Protein AF-A0A482WL40-F1 (afdb_monomer_lite)

Secondary structure (DSSP, 8-state):
-------SS--EEESS-------SS-PPB--B--EEEEEEEEEEEEEEEEEEEEEEEEEEEEEEEEEEEEEEEEEEEEEEEEEEEEEEEEEEEEEEEEESEEEEEEEES-SEE--SSEEE--SS----B--

Foldseek 3Di:
DDDDDPDPDDKPFCPPDDDHDDDDDDDAAAEDEDAECTAEIEGAERYAEYADHYQYAEYYDHYQYAEYEDDEQYAEYEEDEQYAEYEDDEQYAEYHEDYNHEEYHYDYNHNYHDYPDHDYPDDDDPYDYDD

pLDDT: mean 72.48, std 19.53, range [25.72, 94.62]

Radius of gyration: 14.13 Å; chains: 1; bounding box: 32×36×40 Å

Sequence (131 aa):
MTVAAILHDTAVINHENHTVADQDAMPMTTAVADLTNVNHVVDLTNVNHVVDLTNVNHVVDLTNVNHVVDLTNVNHVVDLTNVNHVVDLTNVNHVVDLTNVNHVVDLTNVNHLVVDWINVVPLKSRATRLS

Organism: Laodelphax striatellus (NCBI:txid195883)

Structure (mmCIF, N/CA/C/O backbone):
data_AF-A0A482WL40-F1
#
_entry.id   AF-A0A482WL40-F1
#
loop_
_atom_site.group_PDB
_atom_site.id
_atom_site.type_symbol
_atom_site.label_atom_id
_atom_site.label_alt_id
_atom_site.label_comp_id
_atom_site.label_asym_id
_atom_site.label_entity_id
_atom_site.label_seq_id
_atom_site.pdbx_PDB_ins_code
_atom_site.Cartn_x
_atom_site.Cartn_y
_atom_site.Cartn_z
_atom_site.occupancy
_atom_site.B_iso_or_equiv
_atom_site.auth_seq_id
_atom_site.auth_comp_id
_atom_site.auth_asym_id
_atom_site.auth_atom_id
_atom_site.pdbx_PDB_model_num
ATOM 1 N N . MET A 1 1 ? 3.675 21.813 -7.394 1.00 40.81 1 MET A N 1
ATOM 2 C CA . MET A 1 1 ? 5.127 21.605 -7.207 1.00 40.81 1 MET A CA 1
ATOM 3 C C . MET A 1 1 ? 5.324 20.882 -5.888 1.00 40.81 1 MET A C 1
ATOM 5 O O . MET A 1 1 ? 5.116 21.531 -4.878 1.00 40.81 1 MET A O 1
ATOM 9 N N . THR A 1 2 ? 5.645 19.586 -5.938 1.00 25.72 2 THR A N 1
ATOM 10 C CA . THR A 1 2 ? 6.782 18.925 -5.263 1.00 25.72 2 THR A CA 1
ATOM 11 C C . THR A 1 2 ? 7.071 17.663 -6.086 1.00 25.72 2 THR A C 1
ATOM 13 O O . THR A 1 2 ? 6.146 17.029 -6.585 1.00 25.72 2 THR A O 1
ATOM 16 N N . VAL A 1 3 ? 8.352 17.410 -6.340 1.00 38.28 3 VAL A N 1
ATOM 17 C CA . VAL A 1 3 ? 8.924 16.368 -7.205 1.00 38.28 3 VAL A CA 1
ATOM 18 C C . VAL A 1 3 ? 9.687 15.403 -6.304 1.00 38.28 3 VAL A C 1
ATOM 20 O O . VAL A 1 3 ? 10.477 15.903 -5.511 1.00 38.28 3 VAL A O 1
ATOM 23 N N . ALA A 1 4 ? 9.525 14.087 -6.485 1.00 32.41 4 ALA A N 1
ATOM 24 C CA . ALA A 1 4 ? 10.608 13.088 -6.431 1.00 32.41 4 ALA A CA 1
ATOM 25 C C . ALA A 1 4 ? 10.078 11.670 -6.735 1.00 32.41 4 ALA A C 1
ATOM 27 O O . ALA A 1 4 ? 10.095 10.786 -5.888 1.00 32.41 4 ALA A O 1
ATOM 28 N N . ALA A 1 5 ? 9.639 11.420 -7.969 1.00 39.44 5 ALA A N 1
ATOM 29 C CA . ALA A 1 5 ? 9.464 10.050 -8.437 1.00 39.44 5 ALA A CA 1
ATOM 30 C C . ALA A 1 5 ? 10.812 9.576 -9.013 1.00 39.44 5 ALA A C 1
ATOM 32 O O . ALA A 1 5 ? 11.126 9.864 -10.167 1.00 39.44 5 ALA A O 1
ATOM 33 N N . ILE A 1 6 ? 11.657 8.914 -8.211 1.00 40.03 6 ILE A N 1
ATOM 34 C CA . ILE A 1 6 ? 12.787 8.151 -8.767 1.00 40.03 6 ILE A CA 1
ATOM 35 C C . ILE A 1 6 ? 12.200 6.836 -9.287 1.00 40.03 6 ILE A C 1
ATOM 37 O O . ILE A 1 6 ? 12.207 5.821 -8.597 1.00 40.03 6 ILE A O 1
ATOM 41 N N . LEU A 1 7 ? 11.634 6.875 -10.496 1.00 42.78 7 LEU A N 1
ATOM 42 C CA . LEU A 1 7 ? 11.265 5.670 -11.230 1.00 42.78 7 LEU A CA 1
ATOM 43 C C . LEU A 1 7 ? 12.512 5.119 -11.921 1.00 42.78 7 LEU A C 1
ATOM 45 O O . LEU A 1 7 ? 13.032 5.725 -12.856 1.00 42.78 7 LEU A O 1
ATOM 49 N N . HIS A 1 8 ? 12.941 3.933 -11.509 1.00 37.34 8 HIS A N 1
ATOM 50 C CA . HIS A 1 8 ? 13.416 2.960 -12.483 1.00 37.34 8 HIS A CA 1
ATOM 51 C C . HIS A 1 8 ? 12.259 1.977 -12.674 1.00 37.34 8 HIS A C 1
ATOM 53 O O . HIS A 1 8 ? 12.007 1.170 -11.785 1.00 37.34 8 HIS A O 1
ATOM 59 N N . ASP A 1 9 ? 11.513 2.219 -13.760 1.00 45.69 9 ASP A N 1
ATOM 60 C CA . ASP A 1 9 ? 10.419 1.454 -14.379 1.00 45.69 9 ASP A CA 1
ATOM 61 C C . ASP A 1 9 ? 9.601 0.503 -13.486 1.00 45.69 9 ASP A C 1
ATOM 63 O O . ASP A 1 9 ? 10.121 -0.523 -13.059 1.00 45.69 9 ASP A O 1
ATOM 67 N N . THR A 1 10 ? 8.303 0.813 -13.280 1.00 47.38 10 THR A N 1
ATOM 68 C CA . THR A 1 10 ? 7.169 -0.160 -13.182 1.00 47.38 10 THR A CA 1
ATOM 69 C C . THR A 1 10 ? 5.833 0.430 -12.726 1.00 47.38 10 THR A C 1
ATOM 71 O O . THR A 1 10 ? 4.803 -0.154 -13.024 1.00 47.38 10 THR A O 1
ATOM 74 N N . ALA A 1 11 ? 5.796 1.577 -12.046 1.00 48.47 11 ALA A N 1
ATOM 75 C CA . ALA A 1 11 ? 4.542 2.102 -11.494 1.00 48.47 11 ALA A CA 1
ATOM 76 C C . ALA A 1 11 ? 3.790 3.023 -12.476 1.00 48.47 11 ALA A C 1
ATOM 78 O O . ALA A 1 11 ? 4.322 4.061 -12.881 1.00 48.47 11 ALA A O 1
ATOM 79 N N . VAL A 1 12 ? 2.523 2.719 -12.791 1.00 51.25 12 VAL A N 1
ATOM 80 C CA . VAL A 1 12 ? 1.609 3.699 -13.407 1.00 51.25 12 VAL A CA 1
ATOM 81 C C . VAL A 1 12 ? 1.080 4.599 -12.288 1.00 51.25 12 VAL A C 1
ATOM 83 O O . VAL A 1 12 ? 0.149 4.242 -11.570 1.00 51.25 12 VAL A O 1
ATOM 86 N N . ILE A 1 13 ? 1.696 5.771 -12.113 1.00 54.72 13 ILE A N 1
ATOM 87 C CA . ILE A 1 13 ? 1.228 6.812 -11.183 1.00 54.72 13 ILE A CA 1
ATOM 88 C C . ILE A 1 13 ? 0.627 7.937 -12.026 1.00 54.72 13 ILE A C 1
ATOM 90 O O . ILE A 1 13 ? 1.304 8.870 -12.456 1.00 54.72 13 ILE A O 1
ATOM 94 N N . ASN A 1 14 ? -0.660 7.829 -12.325 1.00 48.81 14 ASN A N 1
ATOM 95 C CA . ASN A 1 14 ? -1.389 8.788 -13.144 1.00 48.81 14 ASN A CA 1
ATOM 96 C C . ASN A 1 14 ? -1.899 9.962 -12.288 1.00 48.81 14 ASN A C 1
ATOM 98 O O . ASN A 1 14 ? -2.851 9.827 -11.516 1.00 48.81 14 ASN A O 1
ATOM 102 N N . HIS A 1 15 ? -1.324 11.155 -12.502 1.00 49.34 15 HIS A N 1
ATOM 103 C CA . HIS A 1 15 ? -2.055 12.414 -12.281 1.00 49.34 15 HIS A CA 1
ATOM 104 C C . HIS A 1 15 ? -2.944 12.719 -13.500 1.00 49.34 15 HIS A C 1
ATOM 106 O O . HIS A 1 15 ? -4.119 13.020 -13.332 1.00 49.34 15 HIS A O 1
ATOM 112 N N . GLU A 1 16 ? -2.386 12.556 -14.696 1.00 41.72 16 GLU A N 1
ATOM 113 C CA . GLU A 1 16 ? -2.978 12.307 -16.010 1.00 41.72 16 GLU A CA 1
ATOM 114 C C . GLU A 1 16 ? -1.783 11.873 -16.885 1.00 41.72 16 GLU A C 1
ATOM 116 O O . GLU A 1 16 ? -0.682 12.403 -16.732 1.00 41.72 16 GLU A O 1
ATOM 121 N N . ASN A 1 17 ? -2.014 10.929 -17.796 1.00 32.94 17 ASN A N 1
ATOM 122 C CA . ASN A 1 17 ? -1.100 10.361 -18.795 1.00 32.94 17 ASN A CA 1
ATOM 123 C C . ASN A 1 17 ? -0.279 9.096 -18.464 1.00 32.94 17 ASN A C 1
ATOM 125 O O . ASN A 1 17 ? 0.277 8.895 -17.391 1.00 32.94 17 ASN A O 1
ATOM 129 N N . HIS A 1 18 ? -0.291 8.248 -19.490 1.00 43.06 18 HIS A N 1
ATOM 130 C CA . HIS A 1 18 ? -0.023 6.818 -19.600 1.00 43.06 18 HIS A CA 1
ATOM 131 C C . HIS A 1 18 ? 1.481 6.498 -19.682 1.00 43.06 18 HIS A C 1
ATOM 133 O O . HIS A 1 18 ? 2.157 7.051 -20.547 1.00 43.06 18 HIS A O 1
ATOM 139 N N . THR A 1 19 ? 1.980 5.531 -18.907 1.00 34.38 19 THR A N 1
ATOM 140 C CA . THR A 1 19 ? 3.243 4.826 -19.211 1.00 34.38 19 THR A CA 1
ATOM 141 C C . THR A 1 19 ? 3.141 3.361 -18.790 1.00 34.38 19 THR A C 1
ATOM 143 O O . THR A 1 19 ? 3.234 3.058 -17.610 1.00 34.38 19 THR A O 1
ATOM 146 N N . VAL A 1 20 ? 2.946 2.461 -19.756 1.00 36.84 20 VAL A N 1
ATOM 147 C CA . VAL A 1 20 ? 3.021 0.999 -19.579 1.00 36.84 20 VAL A CA 1
ATOM 148 C C . VAL A 1 20 ? 4.417 0.530 -19.997 1.00 36.84 20 VAL A C 1
ATOM 150 O O . VAL A 1 20 ? 4.844 0.850 -21.108 1.00 36.84 20 VAL A O 1
ATOM 153 N N . ALA A 1 21 ? 5.121 -0.200 -19.129 1.00 36.78 21 ALA A N 1
ATOM 154 C CA . ALA A 1 21 ? 6.401 -0.841 -19.437 1.00 36.78 21 ALA A CA 1
ATOM 155 C C . ALA A 1 21 ? 6.332 -2.361 -19.188 1.00 36.78 21 ALA A C 1
ATOM 157 O O . ALA A 1 21 ? 5.578 -2.828 -18.339 1.00 36.78 21 ALA A O 1
ATOM 158 N N . ASP A 1 22 ? 7.094 -3.089 -20.004 1.00 39.88 22 ASP A N 1
ATOM 159 C CA . ASP A 1 22 ? 7.113 -4.541 -20.233 1.00 39.88 22 ASP A CA 1
ATOM 160 C C . ASP A 1 22 ? 7.687 -5.349 -19.043 1.00 39.88 22 ASP A C 1
ATOM 162 O O . ASP A 1 22 ? 8.695 -4.955 -18.458 1.00 39.88 22 ASP A O 1
ATOM 166 N N . GLN A 1 23 ? 7.049 -6.474 -18.689 1.00 41.28 23 GLN A N 1
ATOM 167 C CA . GLN A 1 23 ? 7.169 -7.158 -17.386 1.00 41.28 23 GLN A CA 1
ATOM 168 C C . GLN A 1 23 ? 8.286 -8.219 -17.260 1.00 41.28 23 GLN A C 1
ATOM 170 O O . GLN A 1 23 ? 8.480 -8.767 -16.175 1.00 41.28 23 GLN A O 1
ATOM 175 N N . ASP A 1 24 ? 9.061 -8.514 -18.307 1.00 39.38 24 ASP A N 1
ATOM 176 C CA . ASP A 1 24 ? 9.823 -9.779 -18.350 1.00 39.38 24 ASP A CA 1
ATOM 177 C C . ASP A 1 24 ? 11.306 -9.747 -17.901 1.00 39.38 24 ASP A C 1
ATOM 179 O O . ASP A 1 24 ? 11.993 -10.766 -17.998 1.00 39.38 24 ASP A O 1
ATOM 183 N N . ALA A 1 25 ? 11.837 -8.646 -17.342 1.00 43.91 25 ALA A N 1
ATOM 184 C CA . ALA A 1 25 ? 13.192 -8.638 -16.747 1.00 43.91 25 ALA A CA 1
ATOM 185 C C . ALA A 1 25 ? 13.475 -7.412 -15.850 1.00 43.91 25 ALA A C 1
ATOM 187 O O . ALA A 1 25 ? 14.206 -6.511 -16.261 1.00 43.91 25 ALA A O 1
ATOM 188 N N . MET A 1 26 ? 12.918 -7.326 -14.634 1.00 51.97 26 MET A N 1
ATOM 189 C CA . MET A 1 26 ? 12.936 -6.045 -13.897 1.00 51.97 26 MET A CA 1
ATOM 190 C C . MET A 1 26 ? 13.828 -6.035 -12.639 1.00 51.97 26 MET A C 1
ATOM 192 O O . MET A 1 26 ? 13.677 -6.899 -11.770 1.00 51.97 26 MET A O 1
ATOM 196 N N . PRO A 1 27 ? 14.767 -5.072 -12.510 1.00 58.50 27 PRO A N 1
ATOM 197 C CA . PRO A 1 27 ? 15.502 -4.839 -11.271 1.00 58.50 27 PRO A CA 1
ATOM 198 C C . PRO A 1 27 ? 14.566 -4.279 -10.190 1.00 58.50 27 PRO A C 1
ATOM 200 O O . PRO A 1 27 ? 13.685 -3.477 -10.472 1.00 58.50 27 PRO A O 1
ATOM 203 N N . MET A 1 28 ? 14.780 -4.691 -8.941 1.00 58.41 28 MET A N 1
ATOM 204 C CA . MET A 1 28 ? 14.012 -4.239 -7.775 1.00 58.41 28 MET A CA 1
ATOM 205 C C . MET A 1 28 ? 14.033 -2.705 -7.645 1.00 58.41 28 MET A C 1
ATOM 207 O O . MET A 1 28 ? 15.110 -2.104 -7.557 1.00 58.41 28 MET A O 1
ATOM 211 N N . THR A 1 29 ? 12.861 -2.070 -7.582 1.00 67.75 29 THR A N 1
ATOM 212 C CA . THR A 1 29 ? 12.745 -0.624 -7.351 1.00 67.75 29 THR A CA 1
ATOM 213 C C . THR A 1 29 ? 13.127 -0.307 -5.905 1.00 67.75 29 THR A C 1
ATOM 215 O O . THR A 1 29 ? 12.633 -0.918 -4.954 1.00 67.75 29 THR A O 1
ATOM 218 N N . THR A 1 30 ? 14.033 0.652 -5.705 1.00 73.69 30 THR A N 1
ATOM 219 C CA . THR A 1 30 ? 14.584 0.966 -4.377 1.00 73.69 30 THR A CA 1
ATOM 220 C C . THR A 1 30 ? 13.590 1.663 -3.452 1.00 73.69 30 THR A C 1
ATOM 222 O O . THR A 1 30 ? 13.554 1.328 -2.266 1.00 73.69 30 THR A O 1
ATOM 225 N N . ALA A 1 31 ? 12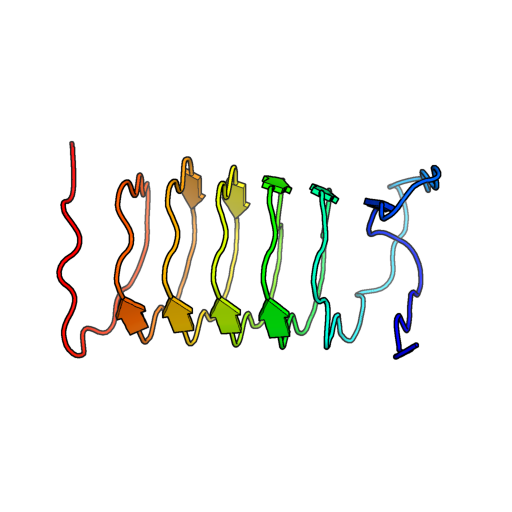.801 2.614 -3.958 1.00 75.38 31 ALA A N 1
ATOM 226 C CA . ALA A 1 31 ? 11.769 3.286 -3.175 1.00 75.38 31 ALA A CA 1
ATOM 227 C C . ALA A 1 31 ? 10.735 4.025 -4.043 1.00 75.38 31 ALA A C 1
ATOM 229 O O . ALA A 1 31 ? 11.073 4.561 -5.096 1.00 75.38 31 ALA A O 1
ATOM 230 N N . VAL A 1 32 ? 9.507 4.119 -3.533 1.00 77.75 32 VAL A N 1
ATOM 231 C CA . VAL A 1 32 ? 8.454 5.061 -3.930 1.00 77.75 32 VAL A CA 1
ATOM 232 C C . VAL A 1 32 ? 8.157 5.928 -2.705 1.00 77.75 32 VAL A C 1
ATOM 234 O O . VAL A 1 32 ? 7.908 5.397 -1.624 1.00 77.75 32 VAL A O 1
ATOM 237 N N . ALA A 1 33 ? 8.225 7.251 -2.838 1.00 76.12 33 ALA A N 1
ATOM 238 C CA . ALA A 1 33 ? 8.101 8.165 -1.704 1.00 76.12 33 ALA A CA 1
ATOM 239 C C . ALA A 1 33 ? 7.312 9.425 -2.073 1.00 76.12 33 ALA A C 1
ATOM 241 O O . ALA A 1 33 ? 7.312 9.848 -3.230 1.00 76.12 33 ALA A O 1
ATOM 242 N N . ASP A 1 34 ? 6.674 10.017 -1.065 1.00 77.31 34 ASP A N 1
ATOM 243 C CA . ASP A 1 34 ? 6.051 11.342 -1.089 1.00 77.31 34 ASP A CA 1
ATOM 244 C C . ASP A 1 34 ? 4.974 11.544 -2.173 1.00 77.31 34 ASP A C 1
ATOM 246 O O . ASP A 1 34 ? 4.865 12.609 -2.792 1.00 77.31 34 ASP A O 1
ATOM 250 N N . LEU A 1 35 ? 4.132 10.531 -2.404 1.00 78.75 35 LEU A N 1
ATOM 251 C CA . LEU A 1 35 ? 2.982 10.650 -3.302 1.00 78.75 35 LEU A CA 1
ATOM 252 C C . LEU A 1 35 ? 1.820 11.326 -2.574 1.00 78.75 35 LEU A C 1
ATOM 254 O O . LEU A 1 35 ? 1.310 10.821 -1.577 1.00 78.75 35 LEU A O 1
ATOM 258 N N . THR A 1 36 ? 1.353 12.456 -3.105 1.00 78.94 36 THR A N 1
ATOM 259 C CA . THR A 1 36 ? 0.223 13.204 -2.537 1.00 78.94 36 THR A CA 1
ATOM 260 C C . THR A 1 36 ? -0.796 13.567 -3.613 1.00 78.94 36 THR A C 1
ATOM 262 O O . THR A 1 36 ? -0.413 14.012 -4.693 1.00 78.94 36 THR A O 1
ATOM 265 N N . ASN A 1 37 ? -2.090 13.452 -3.295 1.00 81.81 37 ASN A N 1
ATOM 266 C CA . ASN A 1 37 ? -3.213 13.782 -4.188 1.00 81.81 37 ASN A CA 1
ATOM 267 C C . ASN A 1 37 ? -3.170 12.987 -5.505 1.00 81.81 37 ASN A C 1
ATOM 269 O O . ASN A 1 37 ? -3.186 13.557 -6.598 1.00 81.81 37 ASN A O 1
ATOM 273 N N . VAL A 1 38 ? -3.092 11.662 -5.391 1.00 78.38 38 VAL A N 1
ATOM 274 C CA . VAL A 1 38 ? -2.978 10.747 -6.533 1.00 78.38 38 VAL A CA 1
ATOM 275 C C . VAL A 1 38 ? -4.326 10.093 -6.818 1.00 78.38 38 VAL A C 1
ATOM 277 O O . VAL A 1 38 ? -5.014 9.620 -5.916 1.00 78.38 38 VAL A O 1
ATOM 280 N N . ASN A 1 39 ? -4.713 10.034 -8.093 1.00 77.19 39 ASN A N 1
ATOM 281 C CA . ASN A 1 39 ? -5.947 9.351 -8.471 1.00 77.19 39 ASN A CA 1
ATOM 282 C C . ASN A 1 39 ? -5.773 7.831 -8.436 1.00 77.19 39 ASN A C 1
ATOM 284 O O . ASN A 1 39 ? -6.566 7.147 -7.795 1.00 77.19 39 ASN A O 1
ATOM 288 N N . HIS A 1 40 ? -4.747 7.303 -9.103 1.00 74.62 40 HIS A N 1
ATOM 289 C CA . HIS A 1 40 ? -4.474 5.871 -9.070 1.00 74.62 40 HIS A CA 1
ATOM 290 C C . HIS A 1 40 ? -2.976 5.608 -8.929 1.00 74.62 40 HIS A C 1
ATOM 292 O O . HIS A 1 40 ? -2.141 6.303 -9.509 1.00 74.62 40 HIS A O 1
ATOM 298 N N . VAL A 1 41 ? -2.669 4.603 -8.122 1.00 80.38 41 VAL A N 1
ATOM 299 C CA . VAL A 1 41 ? -1.379 3.930 -8.050 1.00 80.38 41 VAL A CA 1
ATOM 300 C C . VAL A 1 41 ? -1.662 2.500 -8.476 1.00 80.38 41 VAL A C 1
ATOM 302 O O . VAL A 1 41 ? -2.469 1.839 -7.827 1.00 80.38 41 VAL A O 1
ATOM 305 N N . VAL A 1 42 ? -1.078 2.065 -9.589 1.00 76.94 42 VAL A N 1
ATOM 306 C CA . VAL A 1 42 ? -1.389 0.766 -10.201 1.00 76.94 42 VAL A CA 1
ATOM 307 C C . VAL A 1 42 ? -0.092 0.001 -10.465 1.00 76.94 42 VAL A C 1
ATOM 309 O O . VAL A 1 42 ? 0.890 0.597 -10.923 1.00 76.94 42 VAL A O 1
ATOM 312 N N . ASP A 1 43 ? -0.117 -1.301 -10.183 1.00 76.75 43 ASP A N 1
ATOM 313 C CA . ASP A 1 43 ? 0.903 -2.297 -10.535 1.00 76.75 43 ASP A CA 1
ATOM 314 C C . ASP A 1 43 ? 2.295 -2.042 -9.926 1.00 76.75 43 ASP A C 1
ATOM 316 O O . ASP A 1 43 ? 3.323 -2.097 -10.607 1.00 76.75 43 ASP A O 1
ATOM 320 N N . LEU A 1 44 ? 2.374 -1.794 -8.613 1.00 79.31 44 LEU A N 1
ATOM 321 C CA . LEU A 1 44 ? 3.671 -1.711 -7.928 1.00 79.31 44 LEU A CA 1
ATOM 322 C C . LEU A 1 44 ? 4.181 -3.110 -7.601 1.00 79.31 44 LEU A C 1
ATOM 324 O O . LEU A 1 44 ? 3.678 -3.772 -6.695 1.00 79.31 44 LEU A O 1
ATOM 328 N N . THR A 1 45 ? 5.238 -3.532 -8.293 1.00 80.19 45 THR A N 1
ATOM 329 C CA . THR A 1 45 ? 5.826 -4.864 -8.120 1.00 80.19 45 THR A CA 1
ATOM 330 C C . THR A 1 45 ? 7.306 -4.781 -7.752 1.00 80.19 45 THR A C 1
ATOM 332 O O . THR A 1 45 ? 8.042 -3.972 -8.307 1.00 80.19 45 THR A O 1
ATOM 335 N N . ASN A 1 46 ? 7.768 -5.646 -6.841 1.00 82.06 46 ASN A N 1
ATOM 336 C CA . ASN A 1 46 ? 9.177 -5.759 -6.429 1.00 82.06 46 ASN A CA 1
ATOM 337 C C . ASN A 1 46 ? 9.768 -4.434 -5.900 1.00 82.06 46 ASN A C 1
ATOM 339 O O . ASN A 1 46 ? 10.844 -3.996 -6.322 1.00 82.06 46 ASN A O 1
ATOM 343 N N . VAL A 1 47 ? 9.069 -3.806 -4.951 1.00 81.31 47 VAL A N 1
ATOM 344 C CA . VAL A 1 47 ? 9.451 -2.517 -4.356 1.00 81.31 47 VAL A CA 1
ATOM 345 C C . VAL A 1 47 ? 10.064 -2.720 -2.970 1.00 81.31 47 VAL A C 1
ATOM 347 O O . VAL A 1 47 ? 9.498 -3.377 -2.099 1.00 81.31 47 VAL A O 1
ATOM 350 N N . ASN A 1 48 ? 11.220 -2.111 -2.716 1.00 81.06 48 ASN A N 1
ATOM 351 C CA . ASN A 1 48 ? 11.843 -2.166 -1.394 1.00 81.06 48 ASN A CA 1
ATOM 352 C C . ASN A 1 48 ? 11.096 -1.318 -0.352 1.00 81.06 48 ASN A C 1
ATOM 354 O O . ASN A 1 48 ? 10.822 -1.793 0.748 1.00 81.06 48 ASN A O 1
ATOM 358 N N . HIS A 1 49 ? 10.769 -0.069 -0.680 1.00 79.50 49 HIS A N 1
ATOM 359 C CA . HIS A 1 49 ? 10.085 0.829 0.251 1.00 79.50 49 HIS A CA 1
ATOM 360 C C . HIS A 1 49 ? 8.995 1.626 -0.457 1.00 79.50 49 HIS A C 1
ATOM 362 O O . HIS A 1 49 ? 9.245 2.233 -1.493 1.00 79.50 49 HIS A O 1
ATOM 368 N N . VAL A 1 50 ? 7.813 1.663 0.137 1.00 85.12 50 VAL A N 1
ATOM 369 C CA . VAL A 1 50 ? 6.761 2.638 -0.130 1.00 85.12 50 VAL A CA 1
ATOM 370 C C . VAL A 1 50 ? 6.657 3.475 1.135 1.00 85.12 50 VAL A C 1
ATOM 372 O O . VAL A 1 50 ? 6.277 2.945 2.174 1.00 85.12 50 VAL A O 1
ATOM 375 N N . VAL A 1 51 ? 7.097 4.729 1.086 1.00 79.06 51 VAL A N 1
ATOM 376 C CA . VAL A 1 51 ? 7.225 5.547 2.300 1.00 79.06 51 VAL A CA 1
ATOM 377 C C . VAL A 1 51 ? 5.907 6.260 2.579 1.00 79.06 51 VAL A C 1
ATOM 379 O O . VAL A 1 51 ? 5.176 5.790 3.432 1.00 79.06 51 VAL A O 1
ATOM 382 N N . ASP A 1 52 ? 5.525 7.261 1.785 1.00 80.81 52 ASP A N 1
ATOM 383 C CA . ASP A 1 52 ? 4.331 8.063 2.086 1.00 80.81 52 ASP A CA 1
ATOM 384 C C . ASP A 1 52 ? 3.374 8.139 0.890 1.00 80.81 52 ASP A C 1
ATOM 386 O O . ASP A 1 52 ? 3.704 8.715 -0.153 1.00 80.81 52 ASP A O 1
ATOM 390 N N . LEU A 1 53 ? 2.162 7.593 1.054 1.00 86.00 53 LEU A N 1
ATOM 391 C CA . LEU A 1 53 ? 1.031 7.757 0.133 1.00 86.00 53 LEU A CA 1
ATOM 392 C C . LEU A 1 53 ? -0.114 8.477 0.849 1.00 86.00 53 LEU A C 1
ATOM 394 O O . LEU A 1 53 ? -0.756 7.926 1.743 1.00 86.00 53 LEU A O 1
ATOM 398 N N . THR A 1 54 ? -0.405 9.705 0.421 1.00 85.25 54 THR A N 1
ATOM 399 C CA . THR A 1 54 ? -1.421 10.563 1.043 1.00 85.25 54 THR A CA 1
ATOM 400 C C . THR A 1 54 ? -2.491 11.006 0.047 1.00 85.25 54 THR A C 1
ATOM 402 O O . THR A 1 54 ? -2.183 11.483 -1.046 1.00 85.25 54 THR A O 1
ATOM 405 N N . ASN A 1 55 ? -3.763 10.933 0.452 1.00 88.06 55 ASN A N 1
ATOM 406 C CA . ASN A 1 55 ? -4.921 11.322 -0.365 1.00 88.06 55 ASN A CA 1
ATOM 407 C C . ASN A 1 55 ? -4.930 10.585 -1.715 1.00 88.06 55 ASN A C 1
ATOM 409 O O . ASN A 1 55 ? -4.853 11.209 -2.779 1.00 88.06 55 ASN A O 1
ATOM 413 N N . VAL A 1 56 ? -4.978 9.252 -1.660 1.00 85.69 56 VAL A N 1
ATOM 414 C CA . VAL A 1 56 ? -4.990 8.392 -2.849 1.00 85.69 56 VAL A CA 1
ATOM 415 C C . VAL A 1 56 ? -6.394 7.839 -3.074 1.00 85.69 56 VAL A C 1
ATOM 417 O O . VAL A 1 56 ? -6.991 7.262 -2.166 1.00 85.69 56 VAL A O 1
ATOM 420 N N . ASN A 1 57 ? -6.949 7.985 -4.280 1.00 83.94 57 ASN A N 1
ATOM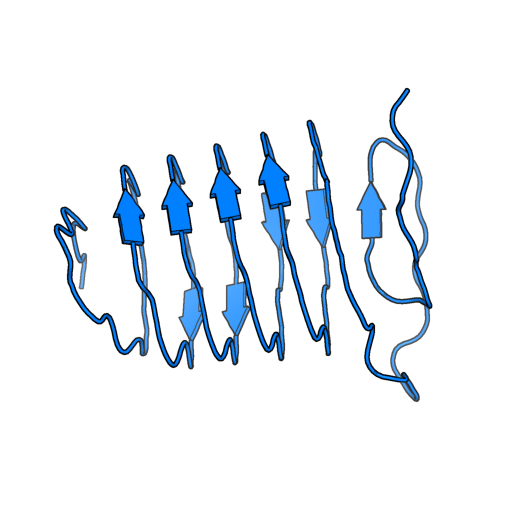 421 C CA . ASN A 1 57 ? -8.274 7.418 -4.551 1.00 83.94 57 ASN A CA 1
ATOM 422 C C . ASN A 1 57 ? -8.211 5.890 -4.683 1.00 83.94 57 ASN A C 1
ATOM 424 O O . ASN A 1 57 ? -8.986 5.192 -4.032 1.00 83.94 57 ASN A O 1
ATOM 428 N N . HIS A 1 58 ? -7.286 5.362 -5.479 1.00 83.56 58 HIS A N 1
ATOM 429 C CA . HIS A 1 58 ? -7.149 3.919 -5.649 1.00 83.56 58 HIS A CA 1
ATOM 430 C C . HIS A 1 58 ? -5.687 3.495 -5.616 1.00 83.56 58 HIS A C 1
ATOM 432 O O . HIS A 1 58 ? -4.846 4.060 -6.313 1.00 83.56 58 HIS A O 1
ATOM 438 N N . VAL A 1 59 ? -5.418 2.467 -4.827 1.00 87.25 59 VAL A N 1
ATOM 439 C CA . VAL A 1 59 ? -4.193 1.683 -4.857 1.00 87.25 59 VAL A CA 1
ATOM 440 C C . VAL A 1 59 ? -4.587 0.297 -5.349 1.00 87.25 59 VAL A C 1
ATOM 442 O O . VAL A 1 59 ? -5.396 -0.383 -4.718 1.00 87.25 59 VAL A O 1
ATOM 445 N N . VAL A 1 60 ? -4.067 -0.083 -6.506 1.00 83.75 60 VAL A N 1
ATOM 446 C CA . VAL A 1 60 ? -4.361 -1.349 -7.170 1.00 83.75 60 VAL A CA 1
ATOM 447 C C . VAL A 1 60 ? -3.045 -2.098 -7.310 1.00 83.75 60 VAL A C 1
ATOM 449 O O . VAL A 1 60 ? -2.075 -1.547 -7.825 1.00 83.75 60 VAL A O 1
ATOM 452 N N . ASP A 1 61 ? -3.033 -3.323 -6.805 1.00 82.94 61 ASP A N 1
ATOM 453 C CA . ASP A 1 61 ? -1.964 -4.310 -6.930 1.00 82.94 61 ASP A CA 1
ATOM 454 C C . ASP A 1 61 ? -0.587 -3.829 -6.439 1.00 82.94 61 ASP A C 1
ATOM 456 O O . ASP A 1 61 ? 0.259 -3.338 -7.190 1.00 82.94 61 ASP A O 1
ATOM 460 N N . LEU A 1 62 ? -0.336 -4.024 -5.140 1.00 87.19 62 LEU A N 1
ATOM 461 C CA . LEU A 1 62 ? 0.999 -3.940 -4.539 1.00 87.19 62 LEU A CA 1
ATOM 462 C C . LEU A 1 62 ? 1.517 -5.348 -4.268 1.00 87.19 62 LEU A C 1
ATOM 464 O O . LEU A 1 62 ? 1.026 -6.034 -3.371 1.00 87.19 62 LEU A O 1
ATOM 468 N N . THR A 1 63 ? 2.541 -5.757 -5.011 1.00 87.12 63 THR A N 1
ATOM 469 C CA . THR A 1 63 ? 3.078 -7.119 -4.966 1.00 87.12 63 THR A CA 1
ATOM 470 C C . THR A 1 63 ? 4.566 -7.133 -4.624 1.00 87.12 63 THR A C 1
ATOM 472 O O . THR A 1 63 ? 5.368 -6.415 -5.221 1.00 87.12 63 THR A O 1
ATOM 475 N N . ASN A 1 64 ? 4.965 -8.003 -3.691 1.00 89.19 64 ASN A N 1
ATOM 476 C CA . ASN A 1 64 ? 6.359 -8.173 -3.255 1.00 89.19 64 ASN A CA 1
ATOM 477 C C . ASN A 1 64 ? 6.976 -6.854 -2.753 1.00 89.19 64 ASN A C 1
ATOM 479 O O . ASN A 1 64 ? 7.993 -6.384 -3.275 1.00 89.19 64 ASN A O 1
ATOM 483 N N . VAL A 1 65 ? 6.343 -6.249 -1.7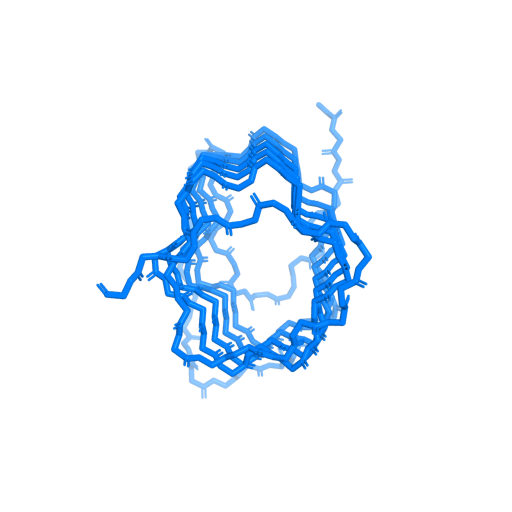44 1.00 88.88 65 VAL A N 1
ATOM 484 C CA . VAL A 1 65 ? 6.804 -4.994 -1.133 1.00 88.88 65 VAL A CA 1
ATOM 485 C C . VAL A 1 65 ? 7.486 -5.279 0.204 1.00 88.88 65 VAL A C 1
ATOM 487 O O . VAL A 1 65 ? 6.905 -5.906 1.089 1.00 88.88 65 VAL A O 1
ATOM 490 N N . ASN A 1 66 ? 8.722 -4.811 0.396 1.00 89.19 66 ASN A N 1
ATOM 491 C CA . ASN A 1 66 ? 9.420 -5.059 1.663 1.00 89.19 66 ASN A CA 1
ATOM 492 C C . ASN A 1 66 ? 8.880 -4.187 2.806 1.00 89.19 66 ASN A C 1
ATOM 494 O O . ASN A 1 66 ? 8.637 -4.688 3.902 1.00 89.19 66 ASN A O 1
ATOM 498 N N . HIS A 1 67 ? 8.673 -2.897 2.567 1.00 88.94 67 HIS A N 1
ATOM 499 C CA . HIS A 1 67 ? 8.137 -2.000 3.586 1.00 88.94 67 HIS A CA 1
ATOM 50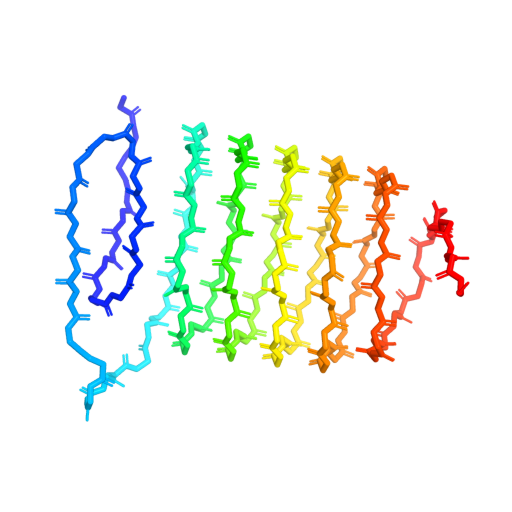0 C C . HIS A 1 67 ? 7.139 -1.034 2.976 1.00 88.94 67 HIS A C 1
ATOM 502 O O . HIS A 1 67 ? 7.428 -0.389 1.971 1.00 88.94 67 HIS A O 1
ATOM 508 N N . VAL A 1 68 ? 5.998 -0.912 3.634 1.00 90.88 68 VAL A N 1
ATOM 509 C CA . VAL A 1 68 ? 5.037 0.165 3.461 1.00 90.88 68 VAL A CA 1
ATOM 510 C C . VAL A 1 68 ? 5.030 0.943 4.771 1.00 90.88 68 VAL A C 1
ATOM 512 O O . VAL A 1 68 ? 4.756 0.360 5.816 1.00 90.88 68 VAL A O 1
ATOM 515 N N . VAL A 1 69 ? 5.407 2.217 4.742 1.00 90.56 69 VAL A N 1
ATOM 516 C CA . VAL A 1 69 ? 5.470 3.036 5.956 1.00 90.56 69 VAL A CA 1
ATOM 517 C C . VAL A 1 69 ? 4.084 3.614 6.217 1.00 90.56 69 VAL A C 1
ATOM 519 O O . VAL A 1 69 ? 3.372 3.031 7.024 1.00 90.56 69 VAL A O 1
ATOM 522 N N . ASP A 1 70 ? 3.636 4.608 5.451 1.00 89.75 70 ASP A N 1
ATOM 523 C CA . ASP A 1 70 ? 2.380 5.311 5.719 1.00 89.75 70 ASP A CA 1
ATOM 524 C C . ASP A 1 70 ? 1.439 5.333 4.502 1.00 89.75 70 ASP A C 1
ATOM 526 O O . ASP A 1 70 ? 1.734 5.909 3.447 1.00 89.75 70 ASP A O 1
ATOM 530 N N . LEU A 1 71 ? 0.236 4.773 4.678 1.00 91.38 71 LEU A N 1
ATOM 531 C CA . LEU A 1 71 ? -0.916 4.992 3.793 1.00 91.38 71 LEU A CA 1
ATOM 532 C C . LEU A 1 71 ? -1.980 5.801 4.531 1.00 91.38 71 LEU A C 1
ATOM 534 O O . LEU A 1 71 ? -2.634 5.298 5.446 1.00 91.38 71 LEU A O 1
ATOM 538 N N . THR A 1 72 ? -2.198 7.040 4.093 1.00 93.19 72 THR A N 1
ATOM 539 C CA . THR A 1 72 ? -3.127 7.971 4.742 1.00 93.19 72 THR A CA 1
ATOM 540 C C . THR A 1 72 ? -4.195 8.483 3.779 1.00 93.19 72 THR A C 1
ATOM 542 O O . THR A 1 72 ? -3.894 8.988 2.697 1.00 93.19 72 THR A O 1
ATOM 545 N N . ASN A 1 73 ? -5.461 8.429 4.207 1.00 94.62 73 ASN A N 1
ATOM 546 C CA . ASN A 1 73 ? -6.626 8.875 3.431 1.00 94.62 73 ASN A CA 1
ATOM 547 C C . ASN A 1 73 ? -6.706 8.171 2.066 1.00 94.62 73 ASN A C 1
ATOM 549 O O . ASN A 1 73 ? -6.696 8.819 1.014 1.00 94.62 73 ASN A O 1
ATOM 553 N N . VAL A 1 74 ? -6.755 6.837 2.087 1.00 93.31 74 VAL A N 1
ATOM 554 C CA . VAL A 1 74 ? -6.876 6.016 0.875 1.00 93.31 74 VAL A CA 1
ATOM 555 C C . VAL A 1 74 ? -8.321 5.551 0.710 1.00 93.31 74 VAL A C 1
ATOM 557 O O . VAL A 1 74 ? -8.889 4.942 1.616 1.00 93.31 74 VAL A O 1
ATOM 560 N N . ASN A 1 75 ? -8.951 5.817 -0.437 1.00 91.50 75 ASN A N 1
ATOM 561 C CA . ASN A 1 75 ? -10.340 5.383 -0.629 1.00 91.50 75 ASN A CA 1
ATOM 562 C C . ASN A 1 75 ? -10.430 3.872 -0.869 1.00 91.50 75 ASN A C 1
ATOM 564 O O . ASN A 1 75 ? -11.214 3.193 -0.209 1.00 91.50 75 ASN A O 1
ATOM 568 N N . HIS A 1 76 ? -9.628 3.328 -1.776 1.00 90.75 76 HIS A N 1
ATOM 569 C CA . HIS A 1 76 ? -9.640 1.896 -2.050 1.00 90.75 76 HIS A CA 1
ATOM 570 C C . HIS A 1 76 ? -8.230 1.356 -2.185 1.00 90.75 76 HIS A C 1
ATOM 572 O O . HIS A 1 76 ? -7.400 1.918 -2.896 1.00 90.75 76 HIS A O 1
ATOM 578 N N . VAL A 1 77 ? -8.012 0.232 -1.526 1.00 90.69 77 VAL A N 1
ATOM 579 C CA . VAL A 1 77 ? -6.875 -0.648 -1.706 1.00 90.69 77 VAL A CA 1
ATOM 580 C C . VAL A 1 77 ? -7.444 -1.969 -2.209 1.00 90.69 77 VAL A C 1
ATOM 582 O O . VAL A 1 77 ? -8.269 -2.576 -1.527 1.00 90.69 77 VAL A O 1
ATOM 585 N N . VAL A 1 78 ? -7.087 -2.368 -3.426 1.00 89.50 78 VAL A N 1
ATOM 586 C CA . VAL A 1 78 ? -7.621 -3.600 -4.019 1.00 89.50 78 VAL A CA 1
ATOM 587 C C . VAL A 1 78 ? -6.825 -4.781 -3.481 1.00 89.50 78 VAL A C 1
ATOM 589 O O . VAL A 1 78 ? -7.302 -5.395 -2.533 1.00 89.50 78 VAL A O 1
ATOM 592 N N . ASP A 1 79 ? -5.587 -4.974 -3.940 1.00 88.38 79 ASP A N 1
ATOM 593 C CA . ASP A 1 79 ? -4.769 -6.119 -3.533 1.00 88.38 79 ASP A CA 1
ATOM 594 C C . ASP A 1 79 ? -3.413 -5.681 -2.955 1.00 88.38 79 ASP A C 1
ATOM 596 O O . ASP A 1 79 ? -2.636 -4.971 -3.602 1.00 88.38 79 ASP A O 1
ATOM 600 N N . LEU A 1 80 ? -3.101 -6.147 -1.739 1.00 88.56 80 LEU A N 1
ATOM 601 C CA . LEU A 1 80 ? -1.751 -6.146 -1.161 1.00 88.56 80 LEU A CA 1
ATOM 602 C C . LEU A 1 80 ? -1.287 -7.585 -0.969 1.00 88.56 80 LEU A C 1
ATOM 604 O O . LEU A 1 80 ? -1.797 -8.302 -0.106 1.00 88.56 80 LEU A O 1
ATOM 608 N N . THR A 1 81 ? -0.266 -7.975 -1.727 1.00 90.06 81 THR A N 1
ATOM 609 C CA . THR A 1 81 ? 0.247 -9.344 -1.747 1.00 90.06 81 THR A CA 1
ATOM 610 C C . THR A 1 81 ? 1.738 -9.387 -1.424 1.00 90.06 81 THR A C 1
ATOM 612 O O . THR A 1 81 ? 2.547 -8.674 -2.020 1.00 90.06 81 THR A O 1
ATOM 615 N N . ASN A 1 82 ? 2.128 -10.280 -0.510 1.00 91.31 82 ASN A N 1
ATOM 616 C CA . ASN A 1 82 ? 3.523 -10.493 -0.096 1.00 91.31 82 ASN A CA 1
ATOM 617 C C . ASN A 1 82 ? 4.185 -9.197 0.407 1.00 91.31 82 ASN A C 1
ATOM 619 O O . ASN A 1 82 ? 5.235 -8.781 -0.093 1.00 91.31 82 ASN A O 1
ATOM 623 N N . VAL A 1 83 ? 3.555 -8.551 1.391 1.00 90.31 83 VAL A N 1
ATOM 624 C CA . VAL A 1 83 ? 4.095 -7.344 2.030 1.00 90.31 83 VAL A CA 1
ATOM 625 C C . VAL A 1 83 ? 4.777 -7.719 3.343 1.00 90.31 83 VAL A C 1
ATOM 627 O O . VAL A 1 83 ? 4.154 -8.285 4.240 1.00 90.31 83 VAL A O 1
ATOM 630 N N . ASN A 1 84 ? 6.066 -7.412 3.489 1.00 89.81 84 ASN A N 1
ATOM 631 C CA . ASN A 1 84 ? 6.803 -7.826 4.687 1.00 89.81 84 ASN A CA 1
ATOM 632 C C . ASN A 1 84 ? 6.438 -6.989 5.922 1.00 89.81 84 ASN A C 1
ATOM 634 O O . ASN A 1 84 ? 6.221 -7.539 7.001 1.00 89.81 84 ASN A O 1
ATOM 638 N N . HIS A 1 85 ? 6.360 -5.670 5.781 1.00 88.94 85 HIS A N 1
ATOM 639 C CA . HIS A 1 85 ? 5.984 -4.792 6.882 1.00 88.94 85 HIS A CA 1
ATOM 640 C C . HIS A 1 85 ? 5.094 -3.671 6.390 1.00 88.94 85 HIS A C 1
ATOM 642 O O . HIS A 1 85 ? 5.382 -3.041 5.373 1.00 88.94 85 HIS A O 1
ATOM 648 N N . VAL A 1 86 ? 4.058 -3.405 7.170 1.00 89.31 86 VAL A N 1
ATOM 649 C CA . VAL A 1 86 ? 3.221 -2.228 7.052 1.00 89.31 86 VAL A CA 1
ATOM 650 C C . VAL A 1 86 ? 3.249 -1.509 8.390 1.00 89.31 86 VAL A C 1
ATOM 652 O O . VAL A 1 86 ? 2.939 -2.116 9.417 1.00 89.31 86 VAL A O 1
ATOM 655 N N . VAL A 1 87 ? 3.684 -0.253 8.402 1.00 89.25 87 VAL A N 1
ATOM 656 C CA . VAL A 1 87 ? 3.744 0.522 9.641 1.00 89.25 87 VAL A CA 1
ATOM 657 C C . VAL A 1 87 ? 2.343 1.045 9.934 1.00 89.25 87 VAL A C 1
ATOM 659 O O . VAL A 1 87 ? 1.662 0.434 10.754 1.00 89.25 87 VAL A O 1
ATOM 662 N N . ASP A 1 88 ? 1.853 2.026 9.178 1.00 88.44 88 ASP A N 1
ATOM 663 C CA . ASP A 1 88 ? 0.577 2.676 9.463 1.00 88.44 88 ASP A CA 1
ATOM 664 C C . ASP A 1 88 ? -0.379 2.676 8.256 1.00 88.44 88 ASP A C 1
ATOM 666 O O . ASP A 1 88 ? -0.076 3.152 7.157 1.00 88.44 88 ASP A O 1
ATOM 670 N N . LEU A 1 89 ? -1.606 2.201 8.494 1.00 88.62 89 LEU A N 1
ATOM 671 C CA . LEU A 1 89 ? -2.766 2.437 7.627 1.00 88.62 89 LEU A CA 1
ATOM 672 C C . LEU A 1 89 ? -3.778 3.311 8.359 1.00 88.62 89 LEU A C 1
ATOM 674 O O . LEU A 1 89 ? -4.405 2.874 9.328 1.00 88.62 89 LEU A O 1
ATOM 678 N N . THR A 1 90 ? -3.992 4.521 7.850 1.00 90.69 90 THR A N 1
ATOM 679 C CA . THR A 1 90 ? -4.867 5.514 8.476 1.00 90.69 90 THR A CA 1
ATOM 680 C C . THR A 1 90 ? -5.937 6.017 7.511 1.00 90.69 90 THR A C 1
ATOM 682 O O . THR A 1 90 ? -5.645 6.480 6.409 1.00 90.69 90 THR A O 1
ATOM 685 N N . ASN A 1 91 ? -7.199 6.001 7.955 1.00 92.94 91 ASN A N 1
ATOM 686 C CA . ASN A 1 91 ? -8.359 6.479 7.190 1.00 92.94 91 ASN A CA 1
ATOM 687 C C . ASN A 1 91 ? -8.478 5.786 5.820 1.00 92.94 91 ASN A C 1
ATOM 689 O O . ASN A 1 91 ? -8.531 6.446 4.779 1.00 92.94 91 ASN A O 1
ATOM 693 N N . VAL A 1 92 ? -8.496 4.451 5.826 1.00 90.62 92 VAL A N 1
ATOM 694 C CA . VAL A 1 92 ? -8.673 3.648 4.611 1.00 90.62 92 VAL A CA 1
ATOM 695 C C . VAL A 1 92 ? -10.129 3.200 4.502 1.00 90.62 92 VAL A C 1
ATOM 697 O O . VAL A 1 92 ? -10.643 2.532 5.399 1.00 90.62 92 VAL A O 1
ATOM 700 N N . ASN A 1 93 ? -10.831 3.553 3.422 1.00 88.88 93 ASN A N 1
ATOM 701 C CA . ASN A 1 93 ? -12.251 3.192 3.327 1.00 88.88 93 ASN A CA 1
ATOM 702 C C . ASN A 1 93 ? -12.440 1.700 3.027 1.00 88.88 93 ASN A C 1
ATOM 704 O O . ASN A 1 93 ? -13.186 1.031 3.738 1.00 88.88 93 ASN A O 1
ATOM 708 N N . HIS A 1 94 ? -11.757 1.159 2.021 1.00 87.25 94 HIS A N 1
ATOM 709 C CA . HIS A 1 94 ? -11.881 -0.256 1.681 1.00 87.25 94 HIS A CA 1
ATOM 710 C C . HIS A 1 94 ? -10.533 -0.888 1.390 1.00 87.25 94 HIS A C 1
ATOM 712 O O . HIS A 1 94 ? -9.732 -0.325 0.646 1.00 87.25 94 HIS A O 1
ATOM 718 N N . VAL A 1 95 ? -10.350 -2.090 1.927 1.00 87.44 95 VAL A N 1
ATOM 719 C CA . VAL A 1 95 ? -9.283 -3.007 1.559 1.00 87.44 95 VAL A CA 1
ATOM 720 C C . VAL A 1 95 ? -9.891 -4.356 1.189 1.00 87.44 95 VAL A C 1
ATOM 722 O O . VAL A 1 95 ? -10.609 -4.943 2.006 1.00 87.44 95 VAL A O 1
ATOM 725 N N . VAL A 1 96 ? -9.679 -4.789 -0.055 1.00 86.75 96 VAL A N 1
ATOM 726 C CA . VAL A 1 96 ? -10.394 -5.931 -0.652 1.00 86.75 96 VAL A CA 1
ATOM 727 C C . VAL A 1 96 ? -9.628 -7.243 -0.511 1.00 86.75 96 VAL A C 1
ATOM 729 O O . VAL A 1 96 ? -10.258 -8.260 -0.236 1.00 86.75 96 VAL A O 1
ATOM 732 N N . ASP A 1 97 ? -8.308 -7.228 -0.642 1.00 84.31 97 ASP A N 1
ATOM 733 C CA . ASP A 1 97 ? -7.472 -8.400 -0.411 1.00 84.31 97 ASP A CA 1
ATOM 734 C C . ASP A 1 97 ? -6.154 -7.996 0.256 1.00 84.31 97 ASP A C 1
ATOM 736 O O . ASP A 1 97 ? -5.392 -7.152 -0.227 1.00 84.31 97 ASP A O 1
ATOM 740 N N . LEU A 1 98 ? -5.896 -8.618 1.404 1.00 84.56 98 LEU A N 1
ATOM 741 C CA . LEU A 1 98 ? -4.604 -8.599 2.064 1.00 84.56 98 LEU A CA 1
ATOM 742 C C . LEU A 1 98 ? -4.132 -10.037 2.253 1.00 84.56 98 LEU A C 1
ATOM 744 O O . LEU A 1 98 ? -4.645 -10.774 3.108 1.00 84.56 98 LEU A O 1
ATOM 748 N N . THR A 1 99 ? -3.101 -10.392 1.496 1.00 85.62 99 THR A N 1
ATOM 749 C CA . THR A 1 99 ? -2.550 -11.740 1.452 1.00 85.62 99 THR A CA 1
ATOM 750 C C . THR A 1 99 ? -1.051 -11.713 1.738 1.00 85.62 99 THR A C 1
ATOM 752 O O 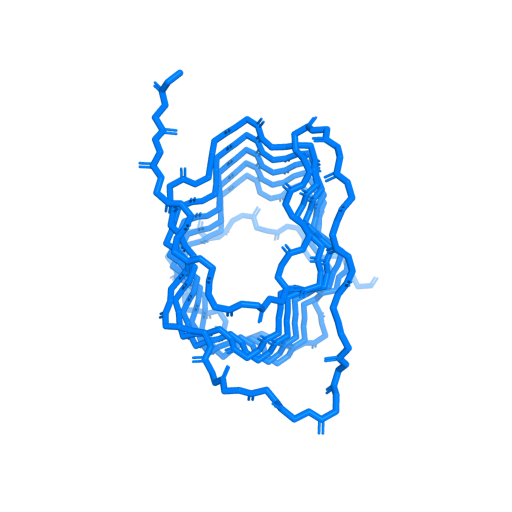. THR A 1 99 ? -0.290 -10.921 1.181 1.00 85.62 99 THR A O 1
ATOM 755 N N . ASN A 1 100 ? -0.592 -12.612 2.614 1.00 87.50 100 ASN A N 1
ATOM 756 C CA . ASN A 1 100 ? 0.820 -12.735 2.995 1.00 87.50 100 ASN A CA 1
ATOM 757 C C . ASN A 1 100 ? 1.425 -11.426 3.534 1.00 87.50 100 ASN A C 1
ATOM 759 O O . ASN A 1 100 ? 2.558 -11.074 3.196 1.00 87.50 100 ASN A O 1
ATOM 763 N N . VAL A 1 101 ? 0.675 -10.703 4.375 1.00 86.25 101 VAL A N 1
ATOM 764 C CA . VAL A 1 101 ? 1.202 -9.528 5.082 1.00 86.25 101 VAL A CA 1
ATOM 765 C C . VAL A 1 101 ? 1.826 -9.961 6.405 1.00 86.25 101 VAL A C 1
ATOM 767 O O . VAL A 1 101 ? 1.132 -10.365 7.342 1.00 86.25 101 VAL A O 1
ATOM 770 N N . ASN A 1 102 ? 3.155 -9.894 6.478 1.00 85.94 102 ASN A N 1
ATOM 771 C CA . ASN A 1 102 ? 3.901 -10.473 7.593 1.00 85.94 102 ASN A CA 1
ATOM 772 C C . ASN A 1 102 ? 3.757 -9.677 8.888 1.00 85.94 102 ASN A C 1
ATOM 774 O O . ASN A 1 102 ? 3.638 -10.307 9.930 1.00 85.94 102 ASN A O 1
ATOM 778 N N . HIS A 1 103 ? 3.768 -8.344 8.847 1.00 84.31 103 HIS A N 1
ATOM 779 C CA . HIS A 1 103 ? 3.589 -7.507 10.035 1.00 84.31 103 HIS A CA 1
ATOM 780 C C . HIS A 1 103 ? 2.799 -6.247 9.711 1.00 84.31 103 HIS A C 1
ATOM 782 O O . HIS A 1 103 ? 3.125 -5.548 8.753 1.00 84.31 103 HIS A O 1
ATOM 788 N N . VAL A 1 104 ? 1.821 -5.930 10.561 1.00 85.25 104 VAL A N 1
ATOM 789 C CA . VAL A 1 104 ? 1.152 -4.622 10.584 1.00 85.25 104 VAL A CA 1
ATOM 790 C C . VAL A 1 104 ? 1.232 -4.027 11.982 1.00 85.25 104 VAL A C 1
ATOM 792 O O . VAL A 1 104 ? 0.906 -4.727 12.948 1.00 85.25 104 VAL A O 1
ATOM 795 N N . VAL A 1 105 ? 1.681 -2.771 12.076 1.00 85.56 105 VAL A N 1
ATOM 796 C CA . VAL A 1 105 ? 1.873 -2.063 13.352 1.00 85.56 105 VAL A CA 1
ATOM 797 C C . VAL A 1 105 ? 0.603 -1.318 13.776 1.00 85.56 105 VAL A C 1
ATOM 799 O O . VAL A 1 105 ? 0.098 -1.589 14.868 1.00 85.56 105 VAL A O 1
ATOM 802 N N . ASP A 1 106 ? 0.048 -0.448 12.926 1.00 85.12 106 ASP A N 1
ATOM 803 C CA . ASP A 1 106 ? -1.178 0.315 13.202 1.00 85.12 106 ASP A CA 1
ATOM 804 C C . ASP A 1 106 ? -2.203 0.213 12.056 1.00 85.12 106 ASP A C 1
ATOM 806 O O . ASP A 1 106 ? -1.891 0.254 10.864 1.00 85.12 106 ASP A O 1
ATOM 810 N N . LEU A 1 107 ? -3.469 0.078 12.454 1.00 85.69 107 LEU A N 1
ATOM 811 C CA . LEU A 1 107 ? -4.651 0.114 11.600 1.00 85.69 107 LEU A CA 1
ATOM 812 C C . LEU A 1 107 ? -5.689 1.016 12.265 1.00 85.69 107 LEU A C 1
ATOM 814 O O . LEU A 1 107 ? -6.431 0.587 13.159 1.00 85.69 107 LEU A O 1
ATOM 818 N N . THR A 1 108 ? -5.793 2.246 11.775 1.00 85.75 108 THR A N 1
ATOM 819 C CA . THR A 1 108 ? -6.685 3.264 12.324 1.00 85.75 108 THR A CA 1
ATOM 820 C C . THR A 1 108 ? -7.713 3.704 11.281 1.00 85.75 108 THR A C 1
ATOM 822 O O . THR A 1 108 ? -7.384 4.075 10.158 1.00 85.75 108 THR A O 1
ATOM 825 N N . ASN A 1 109 ? -8.996 3.699 11.662 1.00 88.25 109 ASN A N 1
ATOM 826 C CA . ASN A 1 109 ? -10.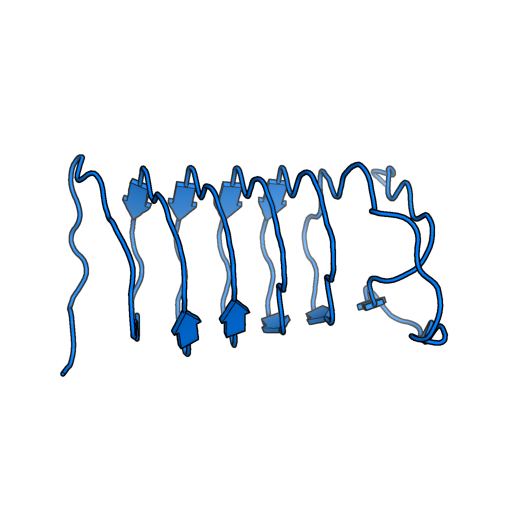120 4.096 10.799 1.00 88.25 109 ASN A CA 1
ATOM 827 C C . ASN A 1 109 ? -10.152 3.355 9.449 1.00 88.25 109 ASN A C 1
ATOM 829 O O . ASN A 1 109 ? -10.362 3.967 8.402 1.00 88.25 109 ASN A O 1
ATOM 833 N N . VAL A 1 110 ? -9.941 2.036 9.481 1.00 86.69 110 VAL A N 1
ATOM 834 C CA . VAL A 1 110 ? -10.171 1.167 8.322 1.00 86.69 110 VAL A CA 1
ATOM 835 C C . VAL A 1 110 ? -11.624 0.696 8.345 1.00 86.69 110 VAL A C 1
ATOM 837 O O . VAL A 1 110 ? -12.012 -0.044 9.252 1.00 86.69 110 VAL A O 1
ATOM 840 N N . ASN A 1 111 ? -12.446 1.150 7.393 1.00 86.25 111 ASN A N 1
ATOM 841 C CA . ASN A 1 111 ? -13.893 0.884 7.435 1.00 86.25 111 ASN A CA 1
ATOM 842 C C . ASN A 1 111 ? -14.229 -0.551 7.015 1.00 86.25 111 ASN A C 1
ATOM 844 O O . ASN A 1 111 ? -15.017 -1.218 7.688 1.00 86.25 111 ASN A O 1
ATOM 848 N N . HIS A 1 112 ? -13.625 -1.030 5.927 1.00 85.06 112 HIS A N 1
ATOM 849 C CA . HIS A 1 112 ? -13.779 -2.397 5.445 1.00 85.06 112 HIS A CA 1
ATOM 850 C C . HIS A 1 112 ? -12.411 -3.014 5.160 1.00 85.06 112 HIS A C 1
ATOM 852 O O . HIS A 1 112 ? -11.610 -2.427 4.435 1.00 85.06 112 HIS A O 1
ATOM 858 N N . LEU A 1 113 ? -12.157 -4.186 5.738 1.00 85.00 113 LEU A N 1
ATOM 859 C CA . LEU A 1 113 ? -10.900 -4.910 5.608 1.00 85.00 113 LEU A CA 1
ATOM 860 C C . LEU A 1 113 ? -11.190 -6.400 5.446 1.00 85.00 113 LEU A C 1
ATOM 862 O O . LEU A 1 113 ? -11.688 -7.043 6.373 1.00 85.00 113 LEU A O 1
ATOM 866 N N . VAL A 1 114 ? -10.843 -6.929 4.281 1.00 86.38 114 VAL A N 1
ATOM 867 C CA . VAL A 1 114 ? -10.848 -8.361 3.985 1.00 86.38 114 VAL A CA 1
ATOM 868 C C . VAL A 1 114 ? -9.399 -8.845 3.995 1.00 86.38 114 VAL A C 1
ATOM 870 O O . VAL A 1 114 ? -8.520 -8.214 3.415 1.00 86.38 114 VAL A O 1
ATOM 873 N N . VAL A 1 115 ? -9.136 -9.925 4.733 1.00 81.75 115 VAL A N 1
ATOM 874 C CA . VAL A 1 115 ? -7.789 -10.480 4.934 1.00 81.75 115 VAL A CA 1
ATOM 875 C C . VAL A 1 115 ? -7.853 -11.996 4.838 1.00 81.75 115 VAL A C 1
ATOM 877 O O . VAL A 1 115 ? -8.647 -12.614 5.553 1.00 81.75 115 VAL A O 1
ATOM 880 N N . ASP A 1 116 ? -6.997 -12.591 4.013 1.00 78.50 116 ASP A N 1
ATOM 881 C CA . ASP A 1 116 ? -6.816 -14.046 3.997 1.00 78.50 116 ASP A CA 1
ATOM 882 C C . ASP A 1 116 ? -5.787 -14.449 5.063 1.00 78.50 116 ASP A C 1
ATOM 884 O O . ASP A 1 116 ? -6.049 -15.281 5.939 1.00 78.50 116 ASP A O 1
ATOM 888 N N . TRP A 1 117 ? -4.645 -13.750 5.094 1.00 69.12 117 TRP A N 1
ATOM 889 C CA . TRP A 1 117 ? -3.603 -13.983 6.091 1.00 69.12 117 TRP A CA 1
ATOM 890 C C . TRP A 1 117 ? -2.788 -12.727 6.412 1.00 69.12 117 TRP A C 1
ATOM 892 O O . TRP A 1 117 ? -2.163 -12.115 5.544 1.00 69.12 117 TRP A O 1
ATOM 902 N N . ILE A 1 118 ? -2.771 -12.370 7.698 1.00 73.81 118 ILE A N 1
ATOM 903 C CA . ILE A 1 118 ? -2.033 -11.230 8.241 1.00 73.81 118 ILE A CA 1
ATOM 904 C C . ILE A 1 118 ? -1.560 -11.547 9.664 1.00 73.81 118 ILE A C 1
ATOM 906 O O . ILE A 1 118 ? -2.367 -11.982 10.491 1.00 73.81 118 ILE A O 1
ATOM 910 N N . ASN A 1 119 ? -0.286 -11.292 9.990 1.00 71.56 119 ASN A N 1
ATOM 911 C CA . ASN A 1 119 ? 0.122 -11.230 11.400 1.00 71.56 119 ASN A CA 1
ATOM 912 C C . ASN A 1 119 ? 0.105 -9.773 11.866 1.00 71.56 119 ASN A C 1
ATOM 914 O O . ASN A 1 119 ? 1.020 -8.990 11.618 1.00 71.56 119 ASN A O 1
ATOM 918 N N . VAL A 1 120 ? -0.967 -9.401 12.561 1.00 63.25 120 VAL A N 1
ATOM 919 C CA . VAL A 1 120 ? -1.077 -8.084 13.198 1.00 63.25 120 VAL A CA 1
ATOM 920 C C . VAL A 1 120 ? -0.399 -8.145 14.563 1.00 63.25 120 VAL A C 1
ATOM 922 O O . VAL A 1 120 ? -0.738 -9.008 15.374 1.00 63.25 120 VAL A O 1
ATOM 925 N N . VAL A 1 121 ? 0.512 -7.211 14.847 1.00 60.12 121 VAL A N 1
ATOM 926 C CA . VAL A 1 121 ? 1.012 -6.974 16.209 1.00 60.12 121 VAL A CA 1
ATOM 927 C C . VAL A 1 121 ? 0.184 -5.821 16.781 1.00 60.12 121 VAL A C 1
ATOM 929 O O . VAL A 1 121 ? 0.407 -4.677 16.408 1.00 60.12 121 VAL A O 1
ATOM 932 N N . PRO A 1 122 ? -0.826 -6.073 17.634 1.00 49.22 122 PRO A N 1
ATOM 933 C CA . PRO A 1 122 ? -1.826 -5.058 17.912 1.00 49.22 122 PRO A CA 1
ATOM 934 C C . PRO A 1 122 ? -1.327 -4.039 18.940 1.00 49.22 122 PRO A C 1
ATOM 936 O O . PRO A 1 122 ? -1.120 -4.369 20.109 1.00 49.22 122 PRO A O 1
ATOM 939 N N . LEU A 1 123 ? -1.286 -2.769 18.544 1.00 45.25 123 LEU A N 1
ATOM 940 C CA . LEU A 1 123 ? -1.445 -1.638 19.453 1.00 45.25 123 LEU A CA 1
ATOM 941 C C . LEU A 1 123 ? -2.693 -0.860 19.006 1.00 45.25 123 LEU A C 1
ATOM 943 O O . LEU A 1 123 ? -2.642 -0.033 18.116 1.00 45.25 123 LEU A O 1
ATOM 947 N N . LYS A 1 124 ? -3.837 -1.155 19.645 1.00 45.00 124 LYS A N 1
ATOM 948 C CA . LYS A 1 124 ? -5.152 -0.496 19.459 1.00 45.00 124 LYS A CA 1
ATOM 949 C C . LYS A 1 124 ? -5.817 -0.650 18.075 1.00 45.00 124 LYS A C 1
ATOM 951 O O . LYS A 1 124 ? -6.218 0.333 17.468 1.00 45.00 124 LYS A O 1
ATOM 956 N N . SER A 1 125 ? -6.096 -1.872 17.630 1.00 45.84 125 SER A N 1
ATOM 957 C CA . SER A 1 125 ? -6.957 -2.072 16.456 1.00 45.84 125 SER A CA 1
ATOM 958 C C . SER A 1 125 ? -8.453 -2.021 16.817 1.00 45.84 125 SER A C 1
ATOM 960 O O . SER A 1 125 ? -8.929 -2.713 17.720 1.00 45.84 125 SER A O 1
ATOM 962 N N . ARG A 1 126 ? -9.228 -1.218 16.077 1.00 47.03 126 ARG A N 1
ATOM 963 C CA . ARG A 1 126 ? -10.696 -1.325 15.991 1.00 47.03 126 ARG A CA 1
ATOM 964 C C . ARG A 1 126 ? -11.064 -1.712 14.556 1.00 47.03 126 ARG A C 1
ATOM 966 O O . ARG A 1 126 ? -11.711 -0.949 13.854 1.00 47.03 126 ARG A O 1
ATOM 973 N N . ALA A 1 127 ? -10.593 -2.876 14.111 1.00 49.81 127 ALA A N 1
ATOM 974 C CA . ALA A 1 127 ? -10.926 -3.429 12.801 1.00 49.81 127 ALA A CA 1
ATOM 975 C C . ALA A 1 127 ? -12.161 -4.332 12.924 1.00 49.81 127 ALA A C 1
ATOM 977 O O . ALA A 1 127 ? -12.184 -5.254 13.744 1.00 49.81 127 ALA A O 1
ATOM 978 N N . THR A 1 128 ? -13.196 -4.074 12.125 1.00 44.53 128 THR A N 1
ATOM 979 C CA . THR A 1 128 ? -14.359 -4.967 12.043 1.00 44.53 128 THR A CA 1
ATOM 980 C C . THR A 1 128 ? -14.020 -6.077 11.058 1.00 44.53 128 THR A C 1
ATOM 982 O O . THR A 1 128 ? -14.059 -5.867 9.852 1.00 44.53 128 THR A O 1
ATOM 985 N N . ARG A 1 129 ? -13.636 -7.252 11.566 1.00 45.22 129 ARG A N 1
ATOM 986 C CA . ARG A 1 129 ? -13.386 -8.433 10.733 1.00 45.22 129 ARG A CA 1
ATOM 987 C C . ARG A 1 129 ? -14.737 -9.004 10.291 1.00 45.22 129 ARG A C 1
ATOM 989 O O . ARG A 1 129 ? -15.484 -9.488 11.140 1.00 45.22 129 ARG A O 1
ATOM 996 N N . LEU A 1 130 ? -15.065 -8.923 9.004 1.00 41.84 130 LEU A N 1
ATOM 997 C CA . LEU A 1 130 ? -16.199 -9.647 8.425 1.00 41.84 130 LEU A CA 1
ATOM 998 C C . LEU A 1 130 ? -15.663 -10.950 7.821 1.00 41.84 130 LEU A C 1
ATOM 1000 O O . LEU A 1 130 ? -14.718 -10.922 7.038 1.00 41.84 130 LEU A O 1
ATOM 1004 N N . SER A 1 131 ? -16.210 -12.075 8.288 1.00 46.66 131 SER A N 1
ATOM 1005 C CA . SER A 1 131 ? -15.957 -13.433 7.785 1.00 46.66 131 SER A CA 1
ATOM 1006 C C . SER A 1 131 ? -16.904 -13.792 6.654 1.00 46.66 131 SER A C 1
ATOM 1008 O O . SER A 1 131 ? -18.107 -13.484 6.844 1.00 46.66 131 SER A O 1
#